Protein AF-A0A8K0JSS5-F1 (afdb_monomer)

Foldseek 3Di:
DDDDDDDDDDDDDPPDDPPPPPQPDPDDPPDPQEDEEEAEQQAAQPQWDQDPVRDTDHDPCSVVVVLCPDVQNADLVVQCVPVNPVCSVVVSTFGWGDDDPRSHTYTYDYDYDPPRDHPVPDDPVNVVVVD

Structure (mmCIF, N/CA/C/O backbone):
data_AF-A0A8K0JSS5-F1
#
_entry.id   AF-A0A8K0JSS5-F1
#
loop_
_atom_site.group_PDB
_atom_site.id
_atom_site.type_symbol
_atom_site.label_atom_id
_atom_site.label_alt_id
_atom_site.label_comp_id
_atom_site.label_asym_id
_atom_site.label_entity_id
_atom_site.label_seq_id
_atom_site.pdbx_PDB_ins_code
_atom_site.Cartn_x
_atom_site.Cartn_y
_atom_site.Cartn_z
_atom_site.occupancy
_atom_site.B_iso_or_equiv
_atom_site.auth_seq_id
_atom_site.auth_comp_id
_atom_site.auth_asym_id
_atom_site.auth_atom_id
_atom_site.pdbx_PDB_model_num
ATOM 1 N N . MET A 1 1 ? -19.046 -54.794 -20.201 1.00 38.12 1 MET A N 1
ATOM 2 C CA . MET A 1 1 ? -18.402 -53.838 -19.276 1.00 38.12 1 MET A CA 1
ATOM 3 C C . MET A 1 1 ? -17.470 -52.993 -20.126 1.00 38.12 1 MET A C 1
ATOM 5 O O . MET A 1 1 ? -16.561 -53.549 -20.723 1.00 38.12 1 MET A O 1
ATOM 9 N N . HIS A 1 2 ? -17.839 -51.735 -20.370 1.00 33.59 2 HIS A N 1
ATOM 10 C CA . HIS A 1 2 ? -17.238 -50.899 -21.413 1.00 33.59 2 HIS A CA 1
ATOM 11 C C . HIS A 1 2 ? -15.903 -50.293 -20.958 1.00 33.59 2 HIS A C 1
ATOM 13 O O . HIS A 1 2 ? -15.788 -49.779 -19.849 1.00 33.59 2 HIS A O 1
ATOM 19 N N . VAL A 1 3 ? -14.924 -50.384 -21.854 1.00 35.75 3 VAL A N 1
ATOM 20 C CA . VAL A 1 3 ? -13.572 -49.819 -21.790 1.00 35.75 3 VAL A CA 1
ATOM 21 C C . VAL A 1 3 ? -13.635 -48.296 -21.948 1.00 35.75 3 VAL A C 1
ATOM 23 O O . VAL A 1 3 ? -14.317 -47.795 -22.840 1.00 35.75 3 VAL A O 1
ATOM 26 N N . GLY A 1 4 ? -12.945 -47.567 -21.067 1.00 31.34 4 GLY A N 1
ATOM 27 C CA . GLY A 1 4 ? -12.874 -46.104 -21.070 1.00 31.34 4 GLY A CA 1
ATOM 28 C C . GLY A 1 4 ? -11.912 -45.566 -22.131 1.00 31.34 4 GLY A C 1
ATOM 29 O O . GLY A 1 4 ? -10.763 -45.995 -22.207 1.00 31.34 4 GLY A O 1
ATOM 30 N N . SER A 1 5 ? -12.390 -44.610 -22.930 1.00 33.41 5 SER A N 1
ATOM 31 C CA . SER A 1 5 ? -11.598 -43.860 -23.908 1.00 33.41 5 SER A CA 1
ATOM 32 C C . SER A 1 5 ? -10.962 -42.637 -23.248 1.00 33.41 5 SER A C 1
ATOM 34 O O . SER A 1 5 ? -11.660 -41.772 -22.722 1.00 33.41 5 SER A O 1
ATOM 36 N N . MET A 1 6 ? -9.635 -42.555 -23.320 1.00 37.28 6 MET A N 1
ATOM 37 C CA . MET A 1 6 ? -8.856 -41.325 -23.150 1.00 37.28 6 MET A CA 1
ATOM 38 C C . MET A 1 6 ? -8.951 -40.495 -24.439 1.00 37.28 6 MET A C 1
ATOM 40 O O . MET A 1 6 ? -9.051 -41.086 -25.511 1.00 37.28 6 MET A O 1
ATOM 44 N N . ASN A 1 7 ? -8.975 -39.163 -24.298 1.00 33.16 7 ASN A N 1
ATOM 45 C CA . ASN A 1 7 ? -8.603 -38.072 -25.228 1.00 33.16 7 ASN A CA 1
ATOM 46 C C . ASN A 1 7 ? -9.282 -36.810 -24.649 1.00 33.16 7 ASN A C 1
ATOM 48 O O . ASN A 1 7 ? -10.498 -36.774 -24.533 1.00 33.16 7 ASN A O 1
ATOM 52 N N . GLY A 1 8 ? -8.614 -35.772 -24.155 1.00 32.66 8 GLY A N 1
ATOM 53 C CA . GLY A 1 8 ? -7.391 -35.159 -24.649 1.00 32.66 8 GLY A CA 1
ATOM 54 C C . GLY A 1 8 ? -7.729 -33.729 -25.069 1.00 32.66 8 GLY A C 1
ATOM 55 O O . GLY A 1 8 ? -7.938 -33.480 -26.246 1.00 32.66 8 GLY A O 1
ATOM 56 N N . LEU A 1 9 ? -7.804 -32.805 -24.106 1.00 29.77 9 LEU A N 1
ATOM 57 C CA . LEU A 1 9 ? -7.678 -31.365 -24.346 1.00 29.77 9 LEU A CA 1
ATOM 58 C C . LEU A 1 9 ? -6.824 -30.767 -23.226 1.00 29.77 9 LEU A C 1
ATOM 60 O O . LEU A 1 9 ? -7.311 -30.214 -22.244 1.00 29.77 9 LEU A O 1
ATOM 64 N N . SER A 1 10 ? -5.513 -30.940 -23.377 1.00 34.44 10 SER A N 1
ATOM 65 C CA . SER A 1 10 ? -4.524 -30.061 -22.772 1.00 34.44 10 SER A CA 1
ATOM 66 C C . SER A 1 10 ? -4.510 -28.749 -23.553 1.00 34.44 10 SER A C 1
ATOM 68 O O . SER A 1 10 ? -4.159 -28.744 -24.733 1.00 34.44 10 SER A O 1
ATOM 70 N N . LEU A 1 11 ? -4.821 -27.640 -22.890 1.00 32.69 11 LEU A N 1
ATOM 71 C CA . LEU A 1 11 ? -4.279 -26.341 -23.270 1.00 32.69 11 LEU A CA 1
ATOM 72 C C . LEU A 1 11 ? -3.374 -25.867 -22.126 1.00 32.69 11 LEU A C 1
ATOM 74 O O . LEU A 1 11 ? -3.858 -25.657 -21.013 1.00 32.69 11 LEU A O 1
ATOM 78 N N . PRO A 1 12 ? -2.056 -25.766 -22.361 1.00 35.72 12 PRO A N 1
ATOM 79 C CA . PRO A 1 12 ? -1.107 -25.233 -21.403 1.00 35.72 12 PRO A CA 1
ATOM 80 C C . PRO A 1 12 ? -1.001 -23.724 -21.613 1.00 35.72 12 PRO A C 1
ATOM 82 O O . PRO A 1 12 ? -0.663 -23.314 -22.713 1.00 35.72 12 PRO A O 1
ATOM 85 N N . PHE A 1 13 ? -1.249 -22.910 -20.586 1.00 29.67 13 PHE A N 1
ATOM 86 C CA . PHE A 1 13 ? -0.439 -21.717 -20.291 1.00 29.67 13 PHE A CA 1
ATOM 87 C C . PHE A 1 13 ? -0.998 -20.988 -19.063 1.00 29.67 13 PHE A C 1
ATOM 89 O O . PHE A 1 13 ? -1.813 -20.079 -19.155 1.00 29.67 13 PHE A O 1
ATOM 96 N N . PHE A 1 14 ? -0.527 -21.378 -17.882 1.00 32.81 14 PHE A N 1
ATOM 97 C CA . PHE A 1 14 ? -0.454 -20.454 -16.753 1.00 32.81 14 PHE A CA 1
ATOM 98 C C . PHE A 1 14 ? 1.003 -20.422 -16.301 1.00 32.81 14 PHE A C 1
ATOM 100 O O . PHE A 1 14 ? 1.381 -20.976 -15.273 1.00 32.81 14 PHE A O 1
ATOM 107 N N . THR A 1 15 ? 1.861 -19.843 -17.144 1.00 38.03 15 THR A N 1
ATOM 108 C CA . THR A 1 15 ? 3.255 -19.552 -16.799 1.00 38.03 15 THR A CA 1
ATOM 109 C C . THR A 1 15 ? 3.463 -18.047 -16.753 1.00 38.03 15 THR A C 1
ATOM 111 O O . THR A 1 15 ? 4.031 -17.438 -17.652 1.00 38.03 15 THR A O 1
ATOM 114 N N . LYS A 1 16 ? 3.025 -17.458 -15.651 1.00 33.06 16 LYS A N 1
ATOM 115 C CA . LYS A 1 16 ? 3.855 -16.561 -14.851 1.00 33.06 16 LYS A CA 1
ATOM 116 C C . LYS A 1 16 ? 3.300 -16.667 -13.447 1.00 33.06 16 LYS A C 1
ATOM 118 O O . LYS A 1 16 ? 2.170 -16.275 -13.209 1.00 33.06 16 LYS A O 1
ATOM 123 N N . SER A 1 17 ? 4.063 -17.354 -12.602 1.00 39.53 17 SER A N 1
ATOM 124 C CA . SER A 1 17 ? 3.910 -17.513 -11.156 1.00 39.53 17 SER A CA 1
ATOM 125 C C . SER A 1 17 ? 2.991 -16.476 -10.493 1.00 39.53 17 SER A C 1
ATOM 127 O O . SER A 1 17 ? 3.451 -15.548 -9.838 1.00 39.53 17 SER A O 1
ATOM 129 N N . GLY A 1 18 ? 1.679 -16.686 -10.587 1.00 36.44 18 GLY A N 1
ATOM 130 C CA . GLY A 1 18 ? 0.713 -16.107 -9.676 1.00 36.44 18 GLY A CA 1
ATOM 131 C C . GLY A 1 18 ? 0.846 -16.873 -8.375 1.00 36.44 18 GLY A C 1
ATOM 132 O O . GLY A 1 18 ? 0.077 -17.801 -8.109 1.00 36.44 18 GLY A O 1
ATOM 133 N N . ARG A 1 19 ? 1.866 -16.540 -7.577 1.00 39.19 19 ARG A N 1
ATOM 134 C CA . ARG A 1 19 ? 1.844 -16.876 -6.158 1.00 39.19 19 ARG A CA 1
ATOM 135 C C . ARG A 1 19 ? 0.570 -16.234 -5.628 1.00 39.19 19 ARG A C 1
ATOM 137 O O . ARG A 1 19 ? 0.510 -15.026 -5.447 1.00 39.19 19 ARG A O 1
ATOM 144 N N . ARG A 1 20 ? -0.470 -17.041 -5.406 1.00 39.34 20 ARG A N 1
ATOM 145 C CA . ARG A 1 20 ? -1.538 -16.661 -4.484 1.00 39.34 20 ARG A CA 1
ATOM 146 C C . ARG A 1 20 ? -0.822 -16.347 -3.177 1.00 39.34 20 ARG A C 1
ATOM 148 O O . ARG A 1 20 ? -0.372 -17.276 -2.508 1.00 39.34 20 ARG A O 1
ATOM 155 N N . ASN A 1 21 ? -0.623 -15.068 -2.866 1.00 39.66 21 ASN A N 1
ATOM 156 C CA . ASN A 1 21 ? -0.125 -14.689 -1.556 1.00 39.66 21 ASN A CA 1
ATOM 157 C C . ASN A 1 21 ? -1.121 -15.260 -0.548 1.00 39.66 21 ASN A C 1
ATOM 159 O O . ASN A 1 21 ? -2.316 -14.976 -0.609 1.00 39.66 21 ASN A O 1
ATOM 163 N N . SER A 1 22 ? -0.627 -16.092 0.362 1.00 43.81 22 SER A N 1
ATOM 164 C CA . SER A 1 22 ? -1.396 -16.783 1.401 1.00 43.81 22 SER A CA 1
ATOM 165 C C . SER A 1 22 ? -2.021 -15.843 2.443 1.00 43.81 22 SER A C 1
ATOM 167 O O . SER A 1 22 ? -2.528 -16.314 3.451 1.00 43.81 22 SER A O 1
ATOM 169 N N . HIS A 1 23 ? -1.972 -14.529 2.210 1.00 43.34 23 HIS A N 1
ATOM 170 C CA . HIS A 1 23 ? -2.304 -13.471 3.166 1.00 43.34 23 HIS A CA 1
ATOM 171 C C . HIS A 1 23 ? -3.566 -12.687 2.841 1.00 43.34 23 HIS A C 1
ATOM 173 O O . HIS A 1 23 ? -3.893 -11.738 3.550 1.00 43.34 23 HIS A O 1
ATOM 179 N N . VAL A 1 24 ? -4.288 -13.049 1.780 1.00 48.28 24 VAL A N 1
ATOM 180 C CA . VAL A 1 24 ? -5.618 -12.476 1.552 1.00 48.28 24 VAL A CA 1
ATOM 181 C C . VAL A 1 24 ? -6.602 -13.196 2.474 1.00 48.28 24 VAL A C 1
ATOM 183 O O . VAL A 1 24 ? -7.382 -14.043 2.046 1.00 48.28 24 VAL A O 1
ATOM 186 N N . GLU A 1 25 ? -6.525 -12.903 3.772 1.00 55.03 25 GLU A N 1
ATOM 187 C CA . GLU A 1 25 ? -7.550 -13.319 4.721 1.00 55.03 25 GLU A CA 1
ATOM 188 C C . GLU A 1 25 ? -8.840 -12.551 4.410 1.00 55.03 25 GLU A C 1
ATOM 190 O O . GLU A 1 25 ? -8.848 -11.327 4.239 1.00 55.03 25 GLU A O 1
ATOM 195 N N . THR A 1 26 ? -9.947 -13.281 4.284 1.00 55.81 26 THR A N 1
ATOM 196 C CA . THR A 1 26 ? -11.270 -12.698 4.060 1.00 55.81 26 THR A CA 1
ATOM 197 C C . THR A 1 26 ? -11.666 -11.883 5.289 1.00 55.81 26 THR A C 1
ATOM 199 O O . THR A 1 26 ? -12.015 -12.441 6.326 1.00 55.81 26 THR A O 1
ATOM 202 N N . ILE A 1 27 ? -11.614 -10.553 5.185 1.00 63.94 27 ILE A N 1
ATOM 203 C CA . ILE A 1 27 ? -12.055 -9.671 6.266 1.00 63.94 27 ILE A CA 1
ATOM 204 C C . ILE A 1 27 ? -13.583 -9.703 6.329 1.00 63.94 27 ILE A C 1
ATOM 206 O O . ILE A 1 27 ? -14.261 -9.135 5.474 1.00 63.94 27 ILE A O 1
ATOM 210 N N . THR A 1 28 ? -14.138 -10.339 7.355 1.00 60.56 28 THR A N 1
ATOM 211 C CA . THR A 1 28 ? -15.572 -10.274 7.648 1.00 60.56 28 THR A CA 1
ATOM 212 C C . THR A 1 28 ? -15.860 -9.021 8.476 1.00 60.56 28 THR A C 1
ATOM 214 O O . THR A 1 28 ? -15.477 -8.940 9.647 1.00 60.56 28 THR A O 1
ATOM 217 N N . CYS A 1 29 ? -16.516 -8.029 7.870 1.00 56.97 29 CYS A N 1
ATOM 218 C CA . CYS A 1 29 ? -17.040 -6.863 8.578 1.00 56.97 29 CYS A CA 1
ATOM 219 C C . CYS A 1 29 ? -18.408 -7.218 9.179 1.00 56.97 29 CYS A C 1
ATOM 221 O O . CYS A 1 29 ? -19.411 -7.286 8.472 1.00 56.97 29 CYS A O 1
ATOM 223 N N . ASP A 1 30 ? -18.440 -7.488 10.480 1.00 55.19 30 ASP A N 1
ATOM 224 C CA . ASP A 1 30 ? -19.649 -7.974 11.164 1.00 55.19 30 ASP A CA 1
ATOM 225 C C . ASP A 1 30 ? -20.548 -6.830 11.683 1.00 55.19 30 ASP A C 1
ATOM 227 O O . ASP A 1 30 ? -21.632 -7.037 12.221 1.00 55.19 30 ASP A O 1
ATOM 231 N N . SER A 1 31 ? -20.129 -5.574 11.507 1.00 59.53 31 SER A N 1
ATOM 232 C CA . SER A 1 31 ? -20.819 -4.409 12.063 1.00 59.53 31 SER A CA 1
ATOM 233 C C . SER A 1 31 ? -20.793 -3.209 11.113 1.00 59.53 31 SER A C 1
ATOM 235 O O . SER A 1 31 ? -19.843 -2.991 10.362 1.00 59.53 31 SER A O 1
ATOM 237 N N . LYS A 1 32 ? -21.842 -2.367 11.174 1.00 69.75 32 LYS A N 1
ATOM 238 C CA . LYS A 1 32 ? -21.972 -1.104 10.402 1.00 69.75 32 LYS A CA 1
ATOM 239 C C . LYS A 1 32 ? -20.833 -0.097 10.656 1.00 69.75 32 LYS A C 1
ATOM 241 O O . LYS A 1 32 ? -20.797 0.962 10.033 1.00 69.75 32 LYS A O 1
ATOM 246 N N . GLU A 1 33 ? -19.939 -0.418 11.583 1.00 84.62 33 GLU A N 1
ATOM 247 C CA . GLU A 1 33 ? -18.839 0.409 12.058 1.00 84.62 33 GLU A CA 1
ATOM 248 C C . GLU A 1 33 ? -17.509 0.093 11.365 1.00 84.62 33 GLU A C 1
ATOM 250 O O . GLU A 1 33 ? -16.570 0.859 11.533 1.00 84.62 33 GLU A O 1
ATOM 255 N N . GLU A 1 34 ? -17.404 -0.966 10.553 1.00 90.75 34 GLU A N 1
ATOM 256 C CA . 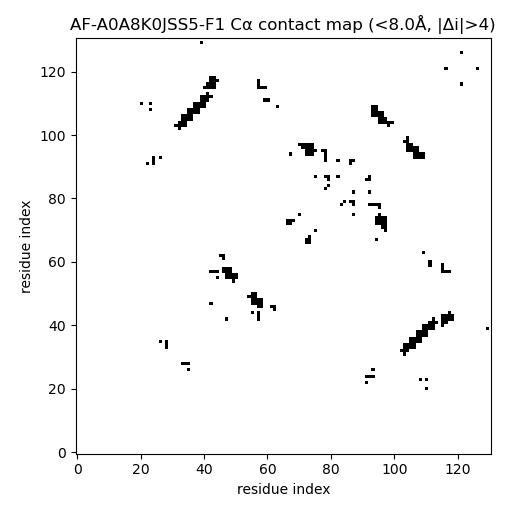GLU A 1 34 ? -16.179 -1.312 9.815 1.00 90.75 34 GLU A CA 1
ATOM 257 C C . GLU A 1 34 ? -16.396 -1.214 8.286 1.00 90.75 34 GLU A C 1
ATOM 259 O O . GLU A 1 34 ? -17.458 -1.523 7.740 1.00 90.75 34 GLU A O 1
ATOM 264 N N . SER A 1 35 ? -15.389 -0.725 7.568 1.00 90.56 35 SER A N 1
ATOM 265 C CA . SER A 1 35 ? -15.245 -0.783 6.107 1.00 90.56 35 SER A CA 1
ATOM 266 C C . SER A 1 35 ? -13.974 -1.538 5.772 1.00 90.56 35 SER A C 1
ATOM 268 O O . SER A 1 35 ? -12.978 -1.390 6.476 1.00 90.56 35 SER A O 1
ATOM 270 N N . THR A 1 36 ? -13.977 -2.268 4.663 1.00 91.75 36 THR A N 1
ATOM 271 C CA . THR A 1 36 ? -12.797 -2.975 4.164 1.00 91.75 36 THR A CA 1
ATOM 272 C C . THR A 1 36 ? -12.405 -2.439 2.792 1.00 91.75 36 THR A C 1
ATOM 274 O O . THR A 1 36 ? -13.264 -2.107 1.975 1.00 91.75 36 THR A O 1
ATOM 277 N N . VAL A 1 37 ? -11.102 -2.308 2.552 1.00 93.88 37 VAL A N 1
ATOM 278 C CA . VAL A 1 37 ? -10.532 -1.852 1.278 1.00 93.88 37 VAL A CA 1
ATOM 279 C C . VAL A 1 37 ? -9.400 -2.791 0.876 1.00 93.88 37 VAL A C 1
ATOM 281 O O . VAL A 1 37 ? -8.586 -3.190 1.706 1.00 93.88 37 VAL A O 1
ATOM 284 N N . LEU A 1 38 ? -9.325 -3.135 -0.405 1.00 94.25 38 LEU A N 1
ATOM 285 C CA . LEU A 1 38 ? -8.152 -3.792 -0.967 1.00 94.25 38 LEU A CA 1
ATOM 286 C C . LEU A 1 38 ? -7.246 -2.737 -1.602 1.00 94.25 38 LEU A C 1
ATOM 288 O O . LEU A 1 38 ? -7.678 -1.994 -2.479 1.00 94.25 38 LEU A O 1
ATOM 292 N N . VAL A 1 39 ? -5.996 -2.674 -1.157 1.00 94.81 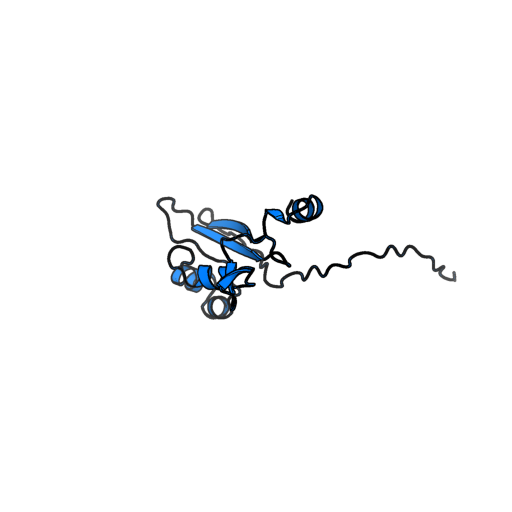39 VAL A N 1
ATOM 293 C CA . VAL A 1 39 ? -4.959 -1.819 -1.733 1.00 94.81 39 VAL A CA 1
ATOM 294 C C . VAL A 1 39 ? -4.064 -2.691 -2.601 1.00 94.81 39 VAL A C 1
ATOM 296 O O . VAL A 1 39 ? -3.410 -3.606 -2.103 1.00 94.81 39 VAL A O 1
ATOM 299 N N . ILE A 1 40 ? -4.037 -2.400 -3.898 1.00 94.06 40 ILE A N 1
ATOM 300 C CA . ILE A 1 40 ? -3.148 -3.053 -4.858 1.00 94.06 40 ILE A CA 1
ATOM 301 C C . ILE A 1 40 ? -1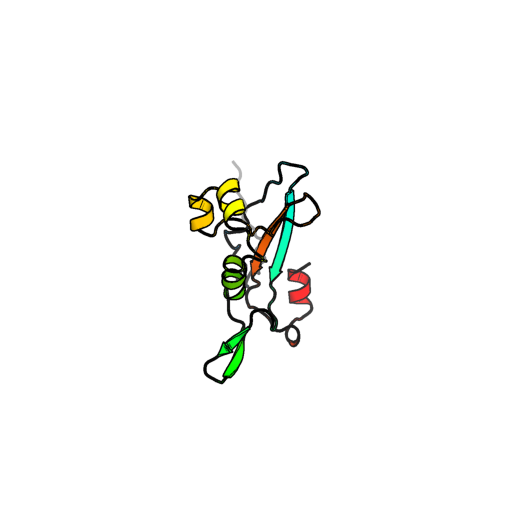.951 -2.129 -5.064 1.00 94.06 40 ILE A C 1
ATOM 303 O O . ILE A 1 40 ? -2.088 -1.029 -5.597 1.00 94.06 40 ILE A O 1
ATOM 307 N N . TYR A 1 41 ? -0.781 -2.560 -4.607 1.00 94.88 41 TYR A N 1
ATOM 308 C CA . TYR A 1 41 ? 0.469 -1.836 -4.781 1.00 94.88 41 TYR A CA 1
ATOM 309 C C . TYR A 1 41 ? 1.203 -2.382 -6.006 1.00 94.88 41 TYR A C 1
ATOM 311 O O . TYR A 1 41 ? 1.867 -3.413 -5.936 1.00 94.88 41 TYR A O 1
ATOM 319 N N . SER A 1 42 ? 1.052 -1.689 -7.137 1.00 94.62 42 SER A N 1
ATOM 320 C CA . SER A 1 42 ? 1.676 -2.057 -8.414 1.00 94.62 42 SER A CA 1
ATOM 321 C C . SER A 1 42 ? 3.126 -1.587 -8.560 1.00 94.62 42 SER A C 1
ATOM 323 O O . SER A 1 42 ? 3.838 -2.100 -9.418 1.00 94.62 42 SER A O 1
ATOM 325 N N . GLY A 1 43 ? 3.576 -0.643 -7.726 1.00 93.75 43 GLY A N 1
ATOM 326 C CA . GLY A 1 43 ? 4.925 -0.076 -7.754 1.00 93.75 43 GLY A CA 1
ATOM 327 C C . GLY A 1 43 ? 4.936 1.450 -7.850 1.00 93.75 43 GLY A C 1
ATOM 328 O O . GLY A 1 43 ? 4.164 2.137 -7.177 1.00 93.75 43 GLY A O 1
ATOM 329 N N . GLY A 1 44 ? 5.849 1.986 -8.656 1.00 91.75 44 GLY A N 1
ATOM 330 C CA . GLY A 1 44 ? 6.157 3.410 -8.744 1.00 91.75 44 GLY A CA 1
ATOM 331 C C . GLY A 1 44 ? 7.001 3.922 -7.573 1.00 91.75 44 GLY A C 1
ATOM 332 O O . GLY A 1 44 ? 7.397 3.184 -6.671 1.00 91.75 44 GLY A O 1
ATOM 333 N N . THR A 1 45 ? 7.276 5.226 -7.578 1.00 93.81 45 THR A N 1
ATOM 334 C CA . THR A 1 45 ? 8.233 5.861 -6.655 1.00 93.81 45 THR A CA 1
ATOM 335 C C . THR A 1 45 ? 7.854 5.749 -5.175 1.00 93.81 45 THR A C 1
ATOM 337 O O . THR A 1 45 ? 8.735 5.784 -4.322 1.00 93.81 45 THR A O 1
ATOM 340 N N . ILE A 1 46 ? 6.566 5.584 -4.850 1.00 93.00 46 ILE A N 1
ATOM 341 C CA . ILE A 1 46 ? 6.051 5.616 -3.468 1.00 93.00 46 ILE A CA 1
ATOM 342 C C . ILE A 1 46 ? 6.679 4.566 -2.537 1.00 93.00 46 ILE A C 1
ATOM 344 O O . ILE A 1 46 ? 6.773 4.803 -1.335 1.00 93.00 46 ILE A O 1
ATOM 348 N N . GLY A 1 47 ? 7.123 3.426 -3.072 1.00 91.12 47 GLY A N 1
ATOM 349 C CA . GLY A 1 47 ? 7.821 2.388 -2.308 1.00 91.12 47 GLY A CA 1
ATOM 350 C C . GLY A 1 47 ? 9.192 2.026 -2.877 1.00 91.12 47 GLY A C 1
ATOM 351 O O . GLY A 1 47 ? 9.678 0.924 -2.627 1.00 91.12 47 GLY A O 1
ATOM 352 N N . MET A 1 48 ? 9.811 2.925 -3.650 1.00 93.75 48 MET A N 1
ATOM 353 C CA . MET A 1 48 ? 11.201 2.770 -4.080 1.00 93.75 48 MET A CA 1
ATOM 354 C C . MET A 1 48 ? 12.169 3.151 -2.959 1.00 93.75 48 MET A C 1
ATOM 356 O O . MET A 1 48 ? 11.911 4.066 -2.178 1.00 93.75 48 MET A O 1
ATOM 360 N N . LEU A 1 49 ? 13.315 2.475 -2.917 1.00 93.25 49 LEU A N 1
ATOM 361 C CA . LEU A 1 49 ? 14.433 2.806 -2.036 1.00 93.25 49 LEU A CA 1
ATOM 362 C C . LEU A 1 49 ? 15.672 3.135 -2.867 1.00 93.25 49 LEU A C 1
ATOM 364 O O . LEU A 1 49 ? 15.827 2.664 -3.994 1.00 93.25 49 LEU A O 1
ATOM 368 N N . THR A 1 50 ? 16.563 3.942 -2.300 1.00 94.81 50 THR A N 1
ATOM 369 C CA . THR A 1 50 ? 17.862 4.228 -2.909 1.00 94.81 50 THR A CA 1
ATOM 370 C C . THR A 1 50 ? 18.746 2.985 -2.838 1.00 94.81 50 THR A C 1
ATOM 372 O O . THR A 1 50 ? 18.955 2.431 -1.759 1.00 94.81 50 THR A O 1
ATOM 375 N N . ASN A 1 51 ? 19.259 2.543 -3.982 1.00 93.25 51 ASN A N 1
ATOM 376 C CA . ASN A 1 51 ? 20.211 1.441 -4.073 1.00 93.25 51 ASN A CA 1
ATOM 377 C C . ASN A 1 51 ? 21.659 1.911 -3.820 1.00 93.25 51 ASN A C 1
ATOM 379 O O . ASN A 1 51 ? 21.925 3.096 -3.623 1.00 93.25 51 ASN A O 1
ATOM 383 N N . GLU A 1 52 ? 22.615 0.982 -3.860 1.00 94.62 52 GLU A N 1
ATOM 384 C CA . GLU A 1 52 ? 24.043 1.265 -3.628 1.00 94.62 52 GLU A CA 1
ATOM 385 C C . GLU A 1 52 ? 24.645 2.270 -4.626 1.00 94.62 52 GLU A C 1
ATOM 387 O O . GLU A 1 52 ? 25.593 2.979 -4.300 1.00 94.62 52 GLU A O 1
ATOM 392 N N . ALA A 1 53 ? 24.070 2.374 -5.828 1.00 93.69 53 ALA A N 1
ATOM 393 C CA . ALA A 1 53 ? 24.477 3.329 -6.855 1.00 93.69 53 ALA A CA 1
ATOM 394 C C . ALA A 1 53 ? 23.821 4.716 -6.692 1.00 93.69 53 ALA A C 1
ATOM 396 O O . ALA A 1 53 ? 24.020 5.591 -7.534 1.00 93.69 53 ALA A O 1
ATOM 397 N N . GLY A 1 54 ? 23.023 4.932 -5.641 1.00 93.88 54 GLY A N 1
ATOM 398 C CA . GLY A 1 54 ? 22.329 6.196 -5.396 1.00 93.88 54 GLY A CA 1
ATOM 399 C C . GLY A 1 54 ? 21.059 6.401 -6.232 1.00 93.88 54 GLY A C 1
ATOM 400 O O . GLY A 1 54 ? 20.468 7.478 -6.173 1.00 93.88 54 GLY A O 1
ATOM 401 N N . ALA A 1 55 ? 20.617 5.396 -6.992 1.00 93.31 55 ALA A N 1
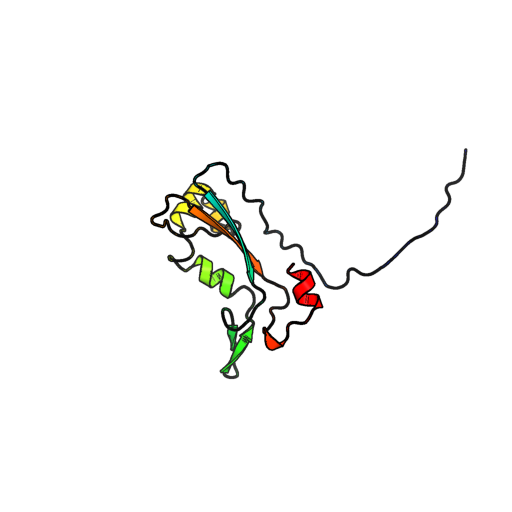ATOM 402 C CA . ALA A 1 55 ? 19.406 5.460 -7.809 1.00 93.31 55 ALA A CA 1
ATOM 403 C C . ALA A 1 55 ? 18.191 4.877 -7.068 1.00 93.31 55 ALA A C 1
ATOM 405 O O . ALA A 1 55 ? 18.329 3.955 -6.265 1.00 93.31 55 ALA A O 1
ATOM 406 N N . LEU A 1 56 ? 16.990 5.387 -7.358 1.00 92.81 56 LEU A N 1
ATOM 407 C CA . LEU A 1 56 ? 15.741 4.820 -6.845 1.00 92.81 56 LEU A CA 1
ATOM 408 C C . LEU A 1 56 ? 15.408 3.518 -7.579 1.00 92.81 56 LEU A C 1
ATOM 410 O O . LEU A 1 56 ? 15.378 3.486 -8.808 1.00 92.81 56 LEU A O 1
ATOM 414 N N . ALA A 1 57 ? 15.144 2.457 -6.823 1.00 91.88 57 ALA A N 1
ATOM 415 C CA . ALA A 1 57 ? 14.787 1.149 -7.353 1.00 91.88 57 ALA A CA 1
ATOM 416 C C . ALA A 1 57 ? 13.593 0.550 -6.591 1.00 91.88 57 ALA A C 1
ATOM 418 O O . ALA A 1 57 ? 13.421 0.843 -5.401 1.00 91.88 57 ALA A O 1
ATOM 419 N N . PRO A 1 58 ? 12.761 -0.292 -7.238 1.00 90.88 58 PRO A N 1
ATOM 420 C CA . PRO A 1 58 ? 11.677 -0.989 -6.555 1.00 90.88 58 PRO A CA 1
ATOM 421 C C . PRO A 1 58 ? 12.212 -1.856 -5.413 1.00 90.88 58 PRO A C 1
ATOM 423 O O . PRO A 1 58 ? 13.187 -2.587 -5.587 1.00 90.88 58 PRO A O 1
ATOM 426 N N . ALA A 1 59 ? 11.562 -1.789 -4.252 1.00 91.19 59 ALA A N 1
ATOM 427 C CA . ALA A 1 59 ? 11.964 -2.536 -3.068 1.00 91.19 59 ALA A CA 1
ATOM 428 C C . ALA A 1 59 ? 10.781 -3.337 -2.513 1.00 91.19 59 ALA A C 1
ATOM 430 O O . ALA A 1 59 ? 9.883 -2.789 -1.866 1.00 91.19 59 ALA A O 1
ATOM 431 N N . ALA A 1 60 ? 10.796 -4.648 -2.761 1.00 90.31 60 ALA A N 1
ATOM 432 C CA . ALA A 1 60 ? 9.722 -5.542 -2.347 1.00 90.31 60 ALA A CA 1
ATOM 433 C C . ALA A 1 60 ? 9.494 -5.499 -0.826 1.00 90.31 60 ALA A C 1
ATOM 435 O O . ALA A 1 60 ? 10.447 -5.384 -0.048 1.00 90.31 60 ALA A O 1
ATOM 436 N N . ASN A 1 61 ? 8.236 -5.584 -0.396 1.00 89.31 61 ASN A N 1
ATOM 437 C CA . ASN A 1 61 ? 7.753 -5.544 0.991 1.00 89.31 61 ASN A CA 1
ATOM 438 C C . ASN A 1 61 ? 8.099 -4.273 1.790 1.00 89.31 61 ASN A C 1
ATOM 440 O O . ASN A 1 61 ? 7.633 -4.108 2.921 1.00 89.31 61 ASN A O 1
ATOM 444 N N . SER A 1 62 ? 8.884 -3.346 1.237 1.00 90.75 62 SER A N 1
ATOM 445 C CA . SER A 1 62 ? 9.377 -2.177 1.975 1.00 90.75 62 SER A CA 1
ATOM 446 C C . SER A 1 62 ? 8.238 -1.236 2.358 1.00 90.75 62 SER A C 1
ATOM 448 O O . SER A 1 62 ? 8.164 -0.785 3.504 1.00 90.75 62 SER A O 1
ATOM 450 N N . LEU A 1 63 ? 7.291 -1.013 1.439 1.00 92.00 63 LEU A N 1
ATOM 451 C CA . LEU A 1 63 ? 6.094 -0.221 1.714 1.00 92.00 63 LEU A CA 1
ATOM 452 C C . LEU A 1 63 ? 5.224 -0.883 2.792 1.00 92.00 63 LEU A C 1
ATOM 454 O O . LEU A 1 63 ? 4.812 -0.213 3.734 1.00 92.00 63 LEU A O 1
ATOM 458 N N . CYS A 1 64 ? 5.004 -2.199 2.711 1.00 90.94 64 CYS A N 1
ATOM 459 C CA . CYS A 1 64 ? 4.239 -2.959 3.705 1.00 90.94 64 CYS A CA 1
ATOM 460 C C . CYS A 1 64 ? 4.800 -2.771 5.128 1.00 90.94 64 CYS A C 1
ATOM 462 O O . CYS A 1 64 ? 4.064 -2.440 6.065 1.00 90.94 64 CYS A O 1
ATOM 464 N N . HIS A 1 65 ? 6.122 -2.893 5.286 1.00 90.44 65 HIS A N 1
ATOM 465 C CA . HIS A 1 65 ? 6.793 -2.663 6.566 1.00 90.44 65 HIS A CA 1
ATOM 466 C C . HIS A 1 65 ? 6.665 -1.217 7.058 1.00 90.44 65 HIS A C 1
ATOM 468 O O . HIS A 1 65 ? 6.479 -0.993 8.258 1.00 90.44 65 HIS A O 1
ATOM 474 N N . LEU A 1 66 ? 6.742 -0.236 6.157 1.00 92.12 66 LEU A N 1
ATOM 475 C CA . LEU A 1 66 ? 6.582 1.176 6.500 1.00 92.12 66 LEU A CA 1
ATOM 476 C C . LEU A 1 66 ? 5.153 1.488 6.964 1.00 92.12 66 LEU A C 1
ATOM 478 O O . LEU A 1 66 ? 4.973 2.144 7.990 1.00 92.12 66 LEU A O 1
ATOM 482 N N . LEU A 1 67 ? 4.145 0.957 6.269 1.00 93.88 67 LEU A N 1
ATOM 483 C CA . LEU A 1 67 ? 2.737 1.118 6.632 1.00 93.88 67 LEU A CA 1
ATOM 484 C C . LEU A 1 67 ? 2.446 0.538 8.021 1.00 93.88 67 LEU A C 1
ATOM 486 O O . LEU A 1 67 ? 1.817 1.210 8.832 1.00 93.88 67 LEU A O 1
ATOM 490 N N . ARG A 1 68 ? 2.971 -0.656 8.342 1.00 91.50 68 ARG A N 1
ATOM 491 C CA . ARG A 1 68 ? 2.786 -1.302 9.660 1.00 91.50 68 ARG A CA 1
ATOM 492 C C . ARG A 1 68 ? 3.341 -0.470 10.815 1.00 91.50 68 ARG A C 1
ATOM 494 O O . ARG A 1 68 ? 2.809 -0.531 11.917 1.00 91.50 68 ARG A O 1
ATOM 501 N N . ARG A 1 69 ? 4.435 0.260 10.577 1.00 91.44 69 ARG A N 1
ATOM 502 C CA . ARG A 1 69 ? 5.138 1.064 11.590 1.00 91.44 69 ARG A CA 1
ATOM 503 C C . ARG A 1 69 ? 4.589 2.482 11.720 1.00 91.44 69 ARG A C 1
ATOM 505 O O . ARG A 1 69 ? 4.941 3.171 12.674 1.00 91.44 69 ARG A O 1
ATOM 512 N N . SER A 1 70 ? 3.781 2.934 10.765 1.00 93.50 70 SER A N 1
ATOM 513 C CA . SER A 1 70 ? 3.266 4.298 10.744 1.00 93.50 70 SER A CA 1
ATOM 514 C C . SER A 1 70 ? 1.990 4.406 11.587 1.00 93.50 70 SER A C 1
ATOM 516 O O . SER A 1 70 ? 0.970 3.836 11.203 1.00 93.50 70 SER A O 1
ATOM 518 N N . PRO A 1 71 ? 1.979 5.187 12.683 1.00 93.75 71 PRO A N 1
ATOM 519 C CA . PRO A 1 71 ? 0.792 5.338 13.527 1.00 93.75 71 PRO A CA 1
ATOM 520 C C . PRO A 1 71 ? -0.365 6.049 12.811 1.00 93.75 71 PRO A C 1
ATOM 522 O O . PRO A 1 71 ? -1.507 5.947 13.239 1.00 93.75 71 PRO A O 1
ATOM 525 N N . PHE A 1 72 ? -0.093 6.752 11.707 1.00 94.31 72 PHE A N 1
ATOM 526 C CA . PHE A 1 72 ? -1.123 7.387 10.881 1.00 94.31 72 PHE A CA 1
ATOM 527 C C . PHE A 1 72 ? -1.805 6.409 9.918 1.00 94.31 72 PHE A C 1
ATOM 529 O O . PHE A 1 72 ? -2.879 6.709 9.404 1.00 94.31 72 PHE A O 1
ATOM 536 N N . LEU A 1 73 ? -1.179 5.258 9.652 1.00 95.00 73 LEU A N 1
ATOM 537 C CA . LEU A 1 73 ? -1.628 4.282 8.654 1.00 95.00 73 LEU A CA 1
ATOM 538 C C . LEU A 1 73 ? -1.911 2.901 9.263 1.00 95.00 73 LEU A C 1
ATOM 540 O O . LEU A 1 73 ? -2.505 2.054 8.594 1.00 95.00 73 LEU A O 1
ATOM 544 N N . HIS A 1 74 ? -1.518 2.673 10.519 1.00 95.31 74 HIS A N 1
ATOM 545 C CA . HIS A 1 74 ? -1.778 1.443 11.251 1.00 95.31 74 HIS A CA 1
ATOM 546 C C . HIS A 1 74 ? -2.009 1.696 12.752 1.00 95.31 74 HIS A C 1
ATOM 548 O O . HIS A 1 74 ? -1.086 1.993 13.508 1.00 95.31 74 HIS A O 1
ATOM 554 N N . ASP A 1 75 ? -3.255 1.534 13.192 1.00 94.56 75 ASP A N 1
ATOM 555 C CA . ASP A 1 75 ? -3.677 1.541 14.593 1.00 94.56 75 ASP A CA 1
ATOM 556 C C . ASP A 1 75 ? -3.422 0.157 15.216 1.00 94.56 75 ASP A C 1
ATOM 558 O O . ASP A 1 75 ? -4.238 -0.768 15.124 1.00 94.56 75 ASP A O 1
ATOM 562 N N . VAL A 1 76 ? -2.237 0.007 15.813 1.00 92.44 76 VAL A N 1
ATOM 563 C CA . VAL A 1 76 ? -1.758 -1.257 16.397 1.00 92.44 76 VAL A CA 1
ATOM 564 C C . VAL A 1 76 ? -2.632 -1.706 17.569 1.00 92.44 76 VAL A C 1
ATOM 566 O O . VAL A 1 76 ? -2.871 -2.904 17.732 1.00 92.44 76 VAL A O 1
ATOM 569 N N . GLU A 1 77 ? -3.118 -0.771 18.386 1.00 92.44 77 GLU A N 1
ATOM 570 C CA . GLU A 1 77 ? -3.939 -1.086 19.557 1.00 92.44 77 GLU A CA 1
ATOM 571 C C . GLU A 1 77 ? -5.296 -1.642 19.136 1.00 92.44 77 GLU A C 1
ATOM 573 O O . GLU A 1 77 ? -5.731 -2.683 19.642 1.00 92.44 77 GLU A O 1
ATOM 578 N N . TYR A 1 78 ? -5.939 -1.005 18.154 1.00 92.19 78 TYR A N 1
ATOM 579 C CA . TYR A 1 78 ? -7.183 -1.513 17.592 1.00 92.19 78 TYR A CA 1
ATOM 580 C C . TYR A 1 78 ? -6.981 -2.883 16.943 1.00 92.19 78 TYR A C 1
ATOM 582 O O . TYR A 1 78 ? -7.758 -3.803 17.202 1.00 92.19 78 TYR A O 1
ATOM 590 N N . ALA A 1 79 ? -5.924 -3.049 16.139 1.00 91.69 79 ALA A N 1
ATOM 591 C CA . ALA A 1 79 ? -5.625 -4.317 15.478 1.00 91.69 79 ALA A CA 1
ATOM 592 C C . ALA A 1 79 ? -5.426 -5.459 16.491 1.00 91.69 79 ALA A C 1
ATOM 594 O O . ALA A 1 79 ? -6.021 -6.527 16.339 1.00 91.69 79 ALA A O 1
ATOM 595 N N . ARG A 1 80 ? -4.660 -5.226 17.564 1.00 91.69 80 ARG A N 1
ATOM 596 C CA . ARG A 1 80 ? -4.469 -6.199 18.653 1.00 91.69 80 ARG A CA 1
ATOM 597 C C . ARG A 1 80 ? -5.774 -6.554 19.351 1.00 91.69 80 ARG A C 1
ATOM 599 O O . ARG A 1 80 ? -6.064 -7.732 19.533 1.00 91.69 80 ARG A O 1
ATOM 606 N N . LYS A 1 81 ? -6.595 -5.558 19.691 1.00 91.88 81 LYS A N 1
ATOM 607 C CA . LYS A 1 81 ? -7.892 -5.783 20.343 1.00 91.88 81 LYS A CA 1
ATOM 608 C C . LYS A 1 81 ? -8.856 -6.585 19.461 1.00 91.88 81 LYS A C 1
ATOM 610 O O . LYS A 1 81 ? -9.606 -7.409 19.973 1.00 91.88 81 LYS A O 1
ATOM 615 N N . ARG A 1 82 ? -8.857 -6.323 18.152 1.00 89.31 82 ARG A N 1
ATOM 616 C CA . ARG A 1 82 ? -9.809 -6.894 17.187 1.00 89.31 82 ARG A CA 1
ATOM 617 C C . ARG A 1 82 ? -9.436 -8.295 16.705 1.00 89.31 82 ARG A C 1
ATOM 619 O O . ARG A 1 82 ? -10.335 -9.103 16.480 1.00 89.31 82 ARG A O 1
ATOM 626 N N . PHE A 1 83 ? -8.145 -8.558 16.511 1.00 89.44 83 PHE A N 1
ATOM 627 C CA . PHE A 1 83 ? -7.643 -9.802 15.915 1.00 89.44 83 PHE A CA 1
ATOM 628 C C . PHE A 1 83 ? -6.831 -10.667 16.890 1.00 89.44 83 PHE A C 1
ATOM 630 O O . PHE A 1 83 ? -6.507 -11.809 16.575 1.00 89.44 83 PHE A O 1
ATOM 637 N N . GLY A 1 84 ? -6.519 -10.148 18.078 1.00 89.81 84 GLY A N 1
ATOM 638 C CA . GLY A 1 84 ? -5.683 -10.806 19.075 1.00 89.81 84 GLY A CA 1
ATOM 639 C C . GLY A 1 84 ? -4.186 -10.563 18.864 1.00 89.81 84 GLY A C 1
ATOM 640 O O . GLY A 1 84 ? -3.708 -10.326 17.751 1.00 89.81 84 GLY A O 1
ATOM 641 N N . ASP A 1 85 ? -3.424 -10.659 19.955 1.00 85.31 85 ASP A N 1
ATOM 642 C CA . ASP A 1 85 ? -1.981 -10.392 19.954 1.00 85.31 85 ASP A CA 1
ATOM 643 C C . ASP A 1 85 ? -1.193 -11.367 19.074 1.00 85.31 85 ASP A C 1
ATOM 645 O O . ASP A 1 85 ? -0.257 -10.954 18.393 1.00 85.31 85 ASP A O 1
ATOM 649 N N . ALA A 1 86 ? -1.588 -12.643 19.041 1.00 80.81 86 ALA A N 1
ATOM 650 C CA . ALA A 1 86 ? -0.912 -13.664 18.242 1.00 80.81 86 ALA A CA 1
ATOM 651 C C . ALA A 1 86 ? -1.018 -13.383 16.733 1.00 80.81 86 ALA A C 1
ATOM 653 O O . ALA A 1 86 ? -0.015 -13.436 16.022 1.00 80.81 86 ALA A O 1
ATOM 654 N N . ALA A 1 87 ? -2.210 -13.018 16.249 1.00 80.00 87 ALA A N 1
ATOM 655 C CA . ALA A 1 87 ? -2.420 -12.683 14.843 1.00 80.00 87 ALA A CA 1
ATOM 656 C C . ALA A 1 87 ? -1.707 -11.374 14.468 1.00 80.00 87 ALA A C 1
ATOM 658 O O . ALA A 1 87 ? -1.067 -11.285 13.416 1.00 80.00 87 ALA A O 1
ATOM 659 N N . ALA A 1 88 ? -1.769 -10.365 15.345 1.00 76.19 88 ALA A N 1
ATOM 660 C CA . ALA A 1 88 ? -1.090 -9.090 15.137 1.00 76.19 88 ALA A CA 1
ATOM 661 C C . ALA A 1 88 ? 0.441 -9.248 15.103 1.00 76.19 88 ALA A C 1
ATOM 663 O O . ALA A 1 88 ? 1.096 -8.638 14.260 1.00 76.19 88 ALA A O 1
ATOM 664 N N . ALA A 1 89 ? 1.010 -10.092 15.970 1.00 74.50 89 ALA A N 1
ATOM 665 C CA . ALA A 1 89 ? 2.443 -10.386 16.002 1.00 74.50 89 ALA A CA 1
ATOM 666 C C . ALA A 1 89 ? 2.918 -11.178 14.774 1.00 74.50 89 ALA A C 1
ATOM 668 O O . ALA A 1 89 ? 4.022 -10.937 14.291 1.00 74.50 89 ALA A O 1
ATOM 669 N N . ALA A 1 90 ? 2.084 -12.077 14.241 1.00 77.31 90 ALA A N 1
ATOM 670 C CA . ALA A 1 90 ? 2.381 -12.814 13.013 1.00 77.31 90 ALA A CA 1
ATOM 671 C C . ALA A 1 90 ? 2.384 -11.923 11.756 1.00 77.31 90 ALA A C 1
ATOM 673 O O . ALA A 1 90 ? 2.879 -12.334 10.712 1.00 77.31 90 ALA A O 1
ATOM 674 N N . GLY A 1 91 ? 1.838 -10.702 11.834 1.00 75.62 91 GLY A N 1
ATOM 675 C CA . GLY A 1 91 ? 1.692 -9.827 10.671 1.00 75.62 91 GLY A CA 1
ATOM 676 C C . GLY A 1 91 ? 0.625 -10.311 9.683 1.00 75.62 91 GLY A C 1
ATOM 677 O O . GLY A 1 91 ? 0.593 -9.836 8.547 1.00 75.62 91 GLY A O 1
ATOM 678 N N . ASN A 1 92 ? -0.260 -11.216 10.113 1.00 76.06 92 ASN A N 1
ATOM 679 C CA . ASN A 1 92 ? -1.351 -11.778 9.308 1.00 76.06 92 ASN A CA 1
ATOM 680 C C . ASN A 1 92 ? -2.639 -10.961 9.367 1.00 76.06 92 ASN A C 1
ATOM 682 O O . ASN A 1 92 ? -3.602 -11.278 8.687 1.00 76.06 92 ASN A O 1
ATOM 686 N N . THR A 1 93 ? -2.663 -9.879 10.142 1.00 86.56 93 THR A N 1
ATOM 687 C CA . THR A 1 93 ? -3.865 -9.054 10.274 1.00 86.56 93 THR A CA 1
ATOM 688 C C . THR A 1 93 ? -3.982 -8.016 9.162 1.00 86.56 93 THR A C 1
ATOM 690 O O . THR A 1 93 ? -2.963 -7.510 8.690 1.00 86.56 93 THR A O 1
ATOM 693 N N . PRO A 1 94 ? -5.198 -7.600 8.791 1.00 91.62 94 PRO A N 1
ATOM 694 C CA . PRO A 1 94 ? -5.392 -6.393 8.002 1.00 91.62 94 PRO A CA 1
ATOM 695 C C . PRO A 1 94 ? -4.749 -5.172 8.661 1.00 91.62 94 PRO A C 1
ATOM 697 O O . PRO A 1 94 ? -4.616 -5.081 9.888 1.00 91.62 94 PRO A O 1
ATOM 700 N N . PHE A 1 95 ? -4.394 -4.188 7.846 1.00 94.19 95 PHE A N 1
ATOM 701 C CA . PHE A 1 95 ? -4.059 -2.875 8.358 1.00 94.19 95 PHE A CA 1
ATOM 702 C C . PHE A 1 95 ? -5.323 -2.156 8.827 1.00 94.19 95 PHE A C 1
ATOM 704 O O . PHE A 1 95 ? -6.411 -2.377 8.301 1.00 94.19 95 PHE A O 1
ATOM 711 N N . VAL A 1 96 ? -5.182 -1.276 9.814 1.00 94.62 96 VAL A N 1
ATOM 712 C CA . VAL A 1 96 ? -6.291 -0.540 10.412 1.00 94.62 96 VAL A CA 1
ATOM 713 C C . VAL A 1 96 ? -5.936 0.937 10.391 1.00 94.62 96 VAL A C 1
ATOM 715 O O . VAL A 1 96 ? -4.950 1.322 11.007 1.00 94.62 96 VAL A O 1
ATOM 718 N N . LEU A 1 97 ? -6.716 1.778 9.719 1.00 95.12 97 LEU A N 1
ATOM 719 C CA . LEU A 1 97 ? -6.513 3.223 9.821 1.00 95.12 97 LEU A CA 1
ATOM 720 C C . LEU A 1 97 ? -6.970 3.737 11.200 1.00 95.12 97 LEU A C 1
ATOM 722 O O . LEU A 1 97 ? -7.947 3.217 11.754 1.00 95.12 97 LEU A O 1
ATOM 726 N N . PRO A 1 98 ? -6.310 4.763 11.766 1.00 93.69 98 PRO A N 1
ATOM 727 C CA . PRO A 1 98 ? -6.796 5.462 12.954 1.00 93.69 98 PRO A CA 1
ATOM 728 C C . PRO A 1 98 ? -8.227 5.989 12.783 1.00 93.69 98 PRO A C 1
ATOM 730 O O . PRO A 1 98 ? -8.711 6.174 11.666 1.00 93.69 98 PRO A O 1
ATOM 733 N N . ALA A 1 99 ? -8.919 6.229 13.898 1.00 89.69 99 ALA A N 1
ATOM 734 C CA . ALA A 1 99 ? -10.297 6.705 13.860 1.00 89.69 99 ALA A CA 1
ATOM 735 C C . ALA A 1 99 ? -10.341 8.116 13.264 1.00 89.69 99 ALA A C 1
ATOM 737 O O . ALA A 1 99 ? -9.587 8.991 13.694 1.00 89.69 99 ALA A O 1
ATOM 738 N N . THR A 1 100 ? -11.245 8.351 12.318 1.00 85.62 100 THR A N 1
ATOM 739 C CA . THR A 1 100 ? -11.546 9.696 11.824 1.00 85.62 100 THR A CA 1
ATOM 740 C C . THR A 1 100 ? -12.772 10.261 12.549 1.00 85.62 100 THR A C 1
ATOM 742 O O . THR A 1 100 ? -13.272 9.684 13.517 1.00 85.62 100 THR A O 1
ATOM 745 N N . LYS A 1 101 ? -13.250 11.438 12.125 1.00 82.88 101 LYS A N 1
ATOM 746 C CA . LYS A 1 101 ? -14.479 12.036 12.678 1.00 82.88 101 LYS A CA 1
ATOM 747 C C . LYS A 1 101 ? -15.701 11.166 12.380 1.00 82.88 101 LYS A C 1
ATOM 749 O O . LYS A 1 101 ? -16.653 11.143 13.160 1.00 82.88 101 LYS A O 1
ATOM 754 N N . GLU A 1 102 ? -15.669 10.442 11.266 1.00 74.56 102 GLU A N 1
ATOM 755 C CA . GLU A 1 102 ? -16.620 9.388 10.971 1.00 74.56 102 GLU A CA 1
ATOM 756 C C . GLU A 1 102 ? -16.352 8.193 11.896 1.00 74.56 102 GLU A C 1
ATOM 758 O O . GLU A 1 102 ? -15.250 7.659 11.960 1.00 74.56 102 GLU A O 1
ATOM 763 N N . LYS A 1 103 ? -17.384 7.711 12.596 1.00 74.88 103 LYS A N 1
ATOM 764 C CA . LYS A 1 103 ? -17.280 6.557 13.514 1.00 74.88 103 LYS A CA 1
ATOM 765 C C . LYS A 1 103 ? -17.027 5.214 12.808 1.00 74.88 103 LYS A C 1
ATOM 767 O O . LYS A 1 103 ? -17.150 4.167 13.436 1.00 74.88 103 LYS A O 1
ATOM 772 N N . ARG A 1 104 ? -16.717 5.226 11.509 1.00 88.12 104 ARG A N 1
ATOM 773 C CA . ARG A 1 104 ? -16.498 4.027 10.706 1.00 88.12 104 ARG A CA 1
ATOM 774 C C . ARG A 1 104 ? -15.005 3.766 10.553 1.00 88.12 104 ARG A C 1
ATOM 776 O O . ARG A 1 104 ? -14.279 4.579 9.993 1.00 88.12 104 ARG A O 1
ATOM 783 N N . ARG A 1 105 ? -14.550 2.618 11.041 1.00 91.81 105 ARG A N 1
ATOM 784 C CA . ARG A 1 105 ? -13.165 2.170 10.964 1.00 91.81 105 ARG A CA 1
ATOM 785 C C . ARG A 1 105 ? -12.862 1.594 9.586 1.00 91.81 105 ARG A C 1
ATOM 787 O O . ARG A 1 105 ? -13.604 0.747 9.101 1.00 91.81 105 ARG A O 1
ATOM 794 N N . VAL A 1 106 ? -11.757 2.013 8.975 1.00 93.50 106 VAL A N 1
ATOM 795 C CA . VAL A 1 106 ? -11.298 1.458 7.694 1.00 93.50 106 VAL A CA 1
ATOM 796 C C . VAL A 1 106 ? -10.194 0.440 7.943 1.00 93.50 106 VAL A C 1
ATOM 798 O O . VAL A 1 106 ? -9.138 0.767 8.487 1.00 93.50 106 VAL A O 1
ATOM 801 N N . LEU A 1 107 ? -10.454 -0.794 7.536 1.00 94.12 107 LEU A N 1
ATOM 802 C CA . LEU A 1 107 ? -9.498 -1.884 7.478 1.00 94.12 107 LEU A CA 1
ATOM 803 C C . LEU A 1 107 ? -9.037 -2.017 6.030 1.00 94.12 107 LEU A C 1
ATOM 805 O O . LEU A 1 107 ? -9.854 -1.914 5.114 1.00 94.12 107 LEU A O 1
ATOM 809 N N . TYR A 1 108 ? -7.755 -2.269 5.804 1.00 94.38 108 TYR A N 1
ATOM 810 C CA . TYR A 1 108 ? -7.266 -2.512 4.456 1.00 94.38 108 TYR A CA 1
ATOM 811 C C . TYR A 1 108 ? -6.289 -3.677 4.377 1.00 94.38 108 TYR A C 1
ATOM 813 O O . TYR A 1 108 ? -5.439 -3.863 5.246 1.00 94.38 108 TYR A O 1
ATOM 821 N N . SER A 1 109 ? -6.422 -4.462 3.313 1.00 92.88 109 SER A N 1
ATOM 822 C CA . SER A 1 109 ? -5.448 -5.485 2.929 1.00 92.88 109 SER A CA 1
ATOM 823 C C . SER A 1 109 ? -4.554 -4.925 1.836 1.00 92.88 109 SER A C 1
ATOM 825 O O . SER A 1 109 ? -5.035 -4.221 0.953 1.00 92.88 109 SER A O 1
ATOM 827 N N . LEU A 1 110 ? -3.263 -5.240 1.884 1.00 92.44 110 LEU A N 1
ATOM 828 C CA . LEU A 1 110 ? -2.293 -4.824 0.875 1.00 92.44 110 LEU A CA 1
ATOM 829 C C . LEU A 1 110 ? -1.863 -6.042 0.059 1.00 92.44 110 LEU A C 1
ATOM 831 O O . LEU A 1 110 ? -1.343 -7.004 0.624 1.00 92.44 110 LEU A O 1
ATOM 835 N N . ILE A 1 111 ? -2.053 -5.988 -1.255 1.00 92.06 111 ILE A N 1
ATOM 836 C CA . ILE A 1 111 ? -1.457 -6.938 -2.196 1.00 92.06 111 ILE A CA 1
ATOM 837 C C . ILE A 1 111 ? -0.357 -6.209 -2.951 1.00 92.06 111 ILE A C 1
ATOM 839 O O . ILE A 1 111 ? -0.600 -5.186 -3.586 1.00 92.06 111 ILE A O 1
ATOM 843 N N . GLU A 1 112 ? 0.851 -6.750 -2.867 1.00 92.69 112 GLU A N 1
ATOM 844 C CA . GLU A 1 112 ? 1.999 -6.282 -3.631 1.00 92.69 112 GLU A CA 1
ATOM 845 C C . GLU A 1 112 ? 2.052 -7.023 -4.969 1.00 92.69 112 GLU A C 1
ATOM 847 O O . GLU A 1 112 ? 1.995 -8.255 -4.999 1.00 92.69 112 GLU A O 1
ATOM 852 N N . TYR A 1 113 ? 2.107 -6.273 -6.067 1.00 91.31 113 TYR A N 1
ATOM 853 C CA . TYR A 1 113 ? 2.234 -6.829 -7.409 1.00 91.31 113 TYR A CA 1
ATOM 854 C C . TYR A 1 113 ? 3.662 -7.346 -7.628 1.00 91.31 113 TYR A C 1
ATOM 856 O O . TYR A 1 113 ? 4.626 -6.712 -7.201 1.00 91.31 113 TYR A O 1
ATOM 864 N N . ASP A 1 114 ? 3.798 -8.492 -8.297 1.00 87.56 114 ASP A N 1
ATOM 865 C CA . ASP A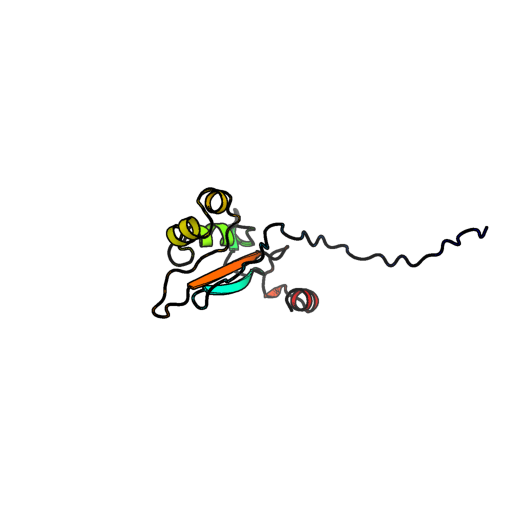 1 114 ? 5.090 -9.131 -8.562 1.00 87.56 114 ASP A CA 1
ATOM 866 C C . ASP A 1 114 ? 5.280 -9.349 -10.077 1.00 87.56 114 ASP A C 1
ATOM 868 O O . ASP A 1 114 ? 4.534 -10.134 -10.674 1.00 87.56 114 ASP A O 1
ATOM 872 N N . PRO A 1 115 ? 6.255 -8.679 -10.723 1.00 90.38 115 PRO A N 1
ATOM 873 C CA . PRO A 1 115 ? 7.213 -7.729 -10.143 1.00 90.38 115 PRO A CA 1
ATOM 874 C C . PRO A 1 115 ? 6.600 -6.342 -9.908 1.00 90.38 115 PRO A C 1
ATOM 876 O O . PRO A 1 115 ? 5.708 -5.936 -10.642 1.00 90.38 115 PRO A O 1
ATOM 879 N N . LEU A 1 116 ? 7.140 -5.568 -8.962 1.00 92.06 116 LEU A N 1
ATOM 880 C CA . LEU A 1 116 ? 6.822 -4.141 -8.837 1.00 92.06 116 LEU A CA 1
ATOM 881 C C . LEU A 1 116 ? 7.261 -3.378 -10.092 1.00 92.06 116 LEU A C 1
ATOM 883 O O . LEU A 1 11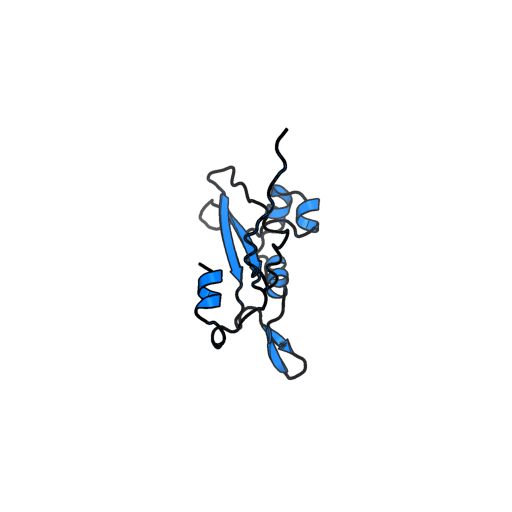6 ? 8.397 -3.519 -10.551 1.00 92.06 116 LEU A O 1
ATOM 887 N N . LEU A 1 117 ? 6.378 -2.532 -10.614 1.00 89.00 117 LEU A N 1
ATOM 888 C CA . LEU A 1 117 ? 6.569 -1.828 -11.876 1.00 89.00 117 LEU A CA 1
ATOM 889 C C . LEU A 1 117 ? 6.719 -0.330 -11.656 1.00 89.00 117 LEU A C 1
ATOM 891 O O . LEU A 1 117 ? 6.036 0.262 -10.824 1.00 89.00 117 LEU A O 1
ATOM 895 N N . ASP A 1 118 ? 7.583 0.303 -12.445 1.00 86.62 118 ASP A N 1
ATOM 896 C CA . ASP A 1 118 ? 7.447 1.737 -12.678 1.00 86.62 118 ASP A CA 1
ATOM 897 C C . ASP A 1 118 ? 6.259 1.987 -13.617 1.00 86.62 118 ASP A C 1
ATOM 899 O O . ASP A 1 118 ? 5.994 1.182 -14.513 1.00 86.62 118 ASP A O 1
ATOM 903 N N . SER A 1 119 ? 5.534 3.092 -13.435 1.00 88.06 119 SER A N 1
ATOM 904 C CA . SER A 1 119 ? 4.327 3.361 -14.230 1.00 88.06 119 SER A CA 1
ATOM 905 C C . SER A 1 119 ? 4.641 3.531 -15.718 1.00 88.06 119 SER A C 1
ATOM 907 O O . SER A 1 119 ? 3.820 3.171 -16.559 1.00 88.06 119 SER A O 1
ATOM 909 N N . SER A 1 120 ? 5.852 3.995 -16.049 1.00 87.62 120 SER A N 1
ATOM 910 C CA . SER A 1 120 ? 6.350 4.078 -17.426 1.00 87.62 120 SER A CA 1
ATOM 911 C C . SER A 1 120 ? 6.564 2.708 -18.091 1.00 87.62 120 SER A C 1
ATOM 913 O O . SER A 1 120 ? 6.605 2.625 -19.317 1.00 87.62 120 SER A O 1
ATOM 915 N N . CYS A 1 121 ? 6.646 1.635 -17.295 1.00 86.62 121 CYS A N 1
ATOM 916 C CA . CYS A 1 121 ? 6.824 0.255 -17.744 1.00 86.62 121 CYS A CA 1
ATOM 917 C C . CYS A 1 121 ? 5.513 -0.553 -17.791 1.00 86.62 121 CYS A C 1
ATOM 919 O O . CYS A 1 121 ? 5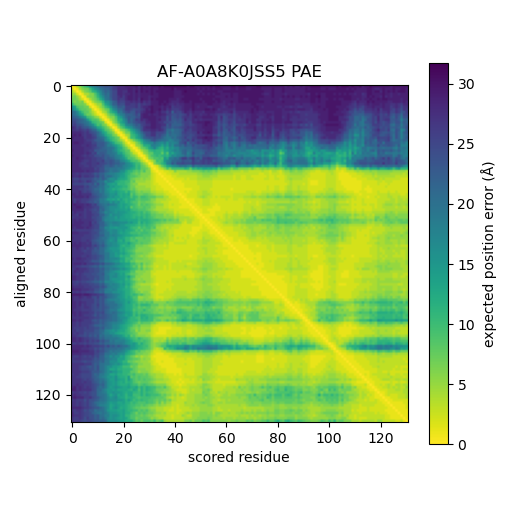.555 -1.730 -18.146 1.00 86.62 121 CYS A O 1
ATOM 921 N N . MET A 1 122 ? 4.363 0.021 -17.412 1.00 89.75 122 MET A N 1
ATOM 922 C CA . MET A 1 122 ? 3.077 -0.690 -17.444 1.00 89.75 122 MET A CA 1
ATOM 923 C C . MET A 1 122 ? 2.537 -0.819 -18.874 1.00 89.75 122 MET A C 1
ATOM 925 O O . MET A 1 122 ? 2.465 0.171 -19.604 1.00 89.75 122 MET A O 1
ATOM 929 N N . THR A 1 123 ? 2.081 -2.015 -19.256 1.00 92.50 123 THR A N 1
ATOM 930 C CA . THR A 1 123 ? 1.418 -2.274 -20.543 1.00 92.50 123 THR A CA 1
ATOM 931 C C . THR A 1 123 ? -0.054 -2.657 -20.345 1.00 92.50 123 THR A C 1
ATOM 933 O O . THR A 1 123 ? -0.539 -2.772 -19.218 1.00 92.50 123 THR A O 1
ATOM 936 N N . ALA A 1 124 ? -0.801 -2.822 -21.442 1.00 92.06 124 ALA A N 1
ATOM 937 C CA . ALA A 1 124 ? -2.215 -3.207 -21.394 1.00 92.06 124 ALA A CA 1
ATOM 938 C C . ALA A 1 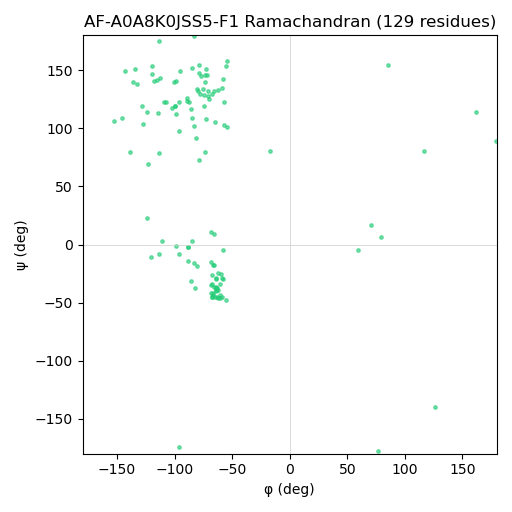124 ? -2.453 -4.548 -20.668 1.00 92.06 124 ALA A C 1
ATOM 940 O O . ALA A 1 124 ? -3.494 -4.717 -20.029 1.00 92.06 124 ALA A O 1
ATOM 941 N N . ASP A 1 125 ? -1.486 -5.467 -20.717 1.00 91.56 125 ASP A N 1
ATOM 942 C CA . ASP A 1 125 ? -1.578 -6.763 -20.042 1.00 91.56 125 ASP A CA 1
ATOM 943 C C . ASP A 1 125 ? -1.555 -6.590 -18.517 1.00 91.56 125 ASP A C 1
ATOM 945 O O . ASP A 1 125 ? -2.401 -7.142 -17.815 1.00 91.56 125 ASP A O 1
ATOM 949 N N . GLU A 1 126 ? -0.658 -5.754 -17.988 1.00 90.06 126 GLU A N 1
ATOM 950 C CA . GLU A 1 126 ? -0.605 -5.462 -16.553 1.00 90.06 126 GLU A CA 1
ATOM 951 C C . GLU A 1 126 ? -1.855 -4.725 -16.065 1.00 90.06 126 GLU A C 1
ATOM 953 O O . GLU A 1 126 ? -2.345 -5.011 -14.974 1.00 90.06 126 GLU A O 1
ATOM 958 N N . TRP A 1 127 ? -2.418 -3.823 -16.874 1.00 88.44 127 TRP A N 1
ATOM 959 C CA . TRP A 1 127 ? -3.698 -3.183 -16.552 1.00 88.44 127 TRP A CA 1
ATOM 960 C C . TRP A 1 127 ? -4.854 -4.185 -16.513 1.00 88.44 127 TRP A C 1
ATOM 962 O O . TRP A 1 127 ? -5.723 -4.074 -15.652 1.00 88.44 127 TRP A O 1
ATOM 972 N N . THR A 1 128 ? -4.835 -5.189 -17.393 1.00 91.19 128 THR A N 1
ATOM 973 C CA . THR A 1 128 ? -5.827 -6.274 -17.405 1.00 91.19 128 THR A CA 1
ATOM 974 C C . THR A 1 128 ? -5.703 -7.163 -16.168 1.00 91.19 128 THR A C 1
ATOM 976 O O . THR A 1 128 ? -6.713 -7.617 -15.648 1.00 91.19 128 THR A O 1
ATOM 979 N N . CYS A 1 129 ? -4.491 -7.380 -15.652 1.00 88.06 129 CYS A N 1
ATOM 980 C CA . CYS A 1 129 ? -4.282 -8.113 -14.399 1.00 88.06 129 CYS A CA 1
ATOM 981 C C . CYS A 1 129 ? -4.804 -7.372 -13.155 1.00 88.06 129 CYS A C 1
ATOM 983 O O . CYS A 1 129 ? -5.071 -8.016 -12.142 1.00 88.06 129 CYS A O 1
ATOM 985 N N . ILE A 1 130 ? -4.883 -6.037 -13.194 1.00 88.38 130 ILE A N 1
ATOM 986 C CA . ILE A 1 130 ? -5.343 -5.210 -12.065 1.00 88.38 130 ILE A CA 1
ATOM 987 C C . ILE A 1 130 ? -6.876 -5.071 -12.038 1.00 88.38 130 ILE A C 1
ATOM 989 O O . ILE A 1 130 ? -7.437 -4.909 -10.952 1.00 88.38 130 ILE A O 1
ATOM 993 N N . ALA A 1 131 ? -7.528 -5.089 -13.206 1.00 87.75 131 ALA A N 1
ATOM 994 C CA . ALA A 1 131 ? -8.975 -4.906 -13.375 1.00 87.75 131 ALA A CA 1
ATOM 995 C C . ALA A 1 131 ? -9.796 -6.131 -12.933 1.00 87.75 131 ALA A C 1
ATOM 997 O O . ALA A 1 131 ? -10.871 -5.906 -12.330 1.00 87.75 131 ALA A O 1
#

pLDDT: mean 78.42, std 21.79, range [29.67, 95.31]

Radius of gyration: 20.31 Å; Cα contacts (8 Å, |Δi|>4): 158; chains: 1; bounding box: 46×66×46 Å

InterPro domains:
  IPR006034 Asparaginase/glutaminase-like [PIRSF001220] (32-62)
  IPR006034 Aspar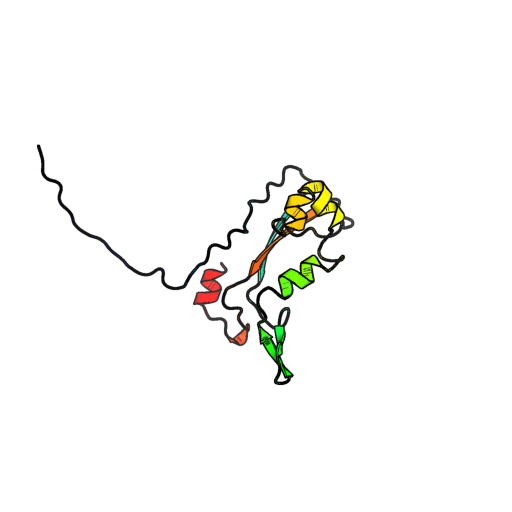aginase/glutaminase-like [PS51732] (35-131)
  IPR006034 Asparaginase/glutaminase-like [PTHR11707] (30-131)
  IPR027474 L-asparaginase, N-terminal [PF00710] (37-131)
  IPR036152 Asparaginase/glutaminase-like superfamily [SSF53774] (27-131)
  IPR037152 L-asparaginase, N-terminal domain superfamily [G3DSA:3.40.50.1170] (34-131)

Sequence (131 aa):
MHVGSMNGLSLPFFTKSGRRNSHVETITCDSKEESTVLVIYSGGTIGMLTNEAGALAPAANSLCHLLRRSPFLHDVEYARKRFGDAAAAAGNTPFVLPATKEKRRVLYSLIEYDPLLDSSCMTADEWTCIA

Nearest PDB structures (foldseek):
  5dne-assembly1_C  TM=8.843E-01  e=3.179E-08  Cavia porcellus
  4r8k-assembly1_D  TM=8.768E-01  e=5.074E-08  Cavia porcellus
  5dnc-assembly1_D  TM=8.852E-01  e=9.897E-08  Cavia porcellus
  4r8k-assembly2_E  TM=8.733E-01  e=7.576E-08  Cavia porcellus
  4r8k-assembly1_B  TM=8.539E-01  e=1.096E-06  Cavia porcellus

Secondary structure (DSSP, 8-state):
-PPPPP---------S-----TT-------STTEEEEEEEEEESGGGEEE-TTS-EEE-TTHHHHHHHH-TTT--HHHHHHHH-HHHHHHT-SPEEPPP-SSSPEEEEEEEEEEEEE-GGG--HHHHHHH-

Organism: Ladona fulva (NCBI:txid123851)

Solvent-accessible surface area (backbone atoms only — not comparable to full-atom values): 8444 Å² total; per-residue (Å²): 136,87,83,85,84,88,85,89,82,87,80,89,82,88,83,72,86,76,71,76,68,93,67,80,69,84,82,80,69,91,47,99,43,52,45,80,46,83,44,78,45,53,54,36,76,92,36,38,41,71,46,97,88,72,46,77,38,79,39,88,67,49,47,60,57,50,39,66,70,30,67,80,48,19,29,62,67,60,39,28,74,76,61,33,62,70,39,47,72,68,66,69,53,64,39,25,40,51,82,58,95,56,82,53,36,44,33,33,45,80,45,75,43,87,75,61,34,48,72,93,73,63,50,74,68,58,54,59,74,73,108

Mean predicted aligned error: 11.1 Å